Protein AF-A0A945F4B3-F1 (afdb_monomer_lite)

Sequence (100 aa):
MAIADYSKENNSNVHEFAGGYTLSNLKTLLSVADEHGFGIPACNMRSRFVVNAVLEAAWQEKSPVILEIAESESVYCNMQPERLAGFVHETIDRMIEKYG

Secondary structure (DSSP, 8-state):
-PPPP--TTT-TT--PPTTS--PPPHHHHHHHHHHHT----EEE--SHHHHHHHHHHHHHTT---EEE--HHHHHHS---HHHHHHHHHHHHHHHHHHH-

Foldseek 3Di:
DDDDFPDVVPDVLWDQDPPRDTDGDPVVVVVVCVVVVHDAEEDADQDLVSLLVVVVVCVVVVHDHHYDHDPCSCPPRVDDPNNSSVSNRVNVNVCVVVPD

Structure (mmCIF, N/CA/C/O backbone):
data_AF-A0A945F4B3-F1
#
_entry.id   AF-A0A945F4B3-F1
#
loop_
_atom_site.group_PDB
_atom_site.id
_atom_site.type_symbol
_atom_site.label_atom_id
_atom_site.label_alt_id
_atom_site.label_comp_id
_atom_site.label_asym_id
_atom_site.label_entity_id
_atom_site.label_seq_id
_atom_site.pdbx_PDB_ins_code
_atom_site.Cartn_x
_atom_site.Cartn_y
_atom_site.Cartn_z
_atom_site.occupancy
_atom_site.B_iso_or_equiv
_atom_site.auth_seq_id
_atom_site.auth_comp_id
_atom_site.auth_asym_id
_atom_site.auth_atom_id
_atom_site.pdbx_PDB_model_num
ATOM 1 N N . MET A 1 1 ? 10.165 -4.340 20.813 1.00 56.75 1 MET A N 1
ATOM 2 C CA . MET A 1 1 ? 10.686 -3.125 20.151 1.00 56.75 1 MET A CA 1
ATOM 3 C C . MET A 1 1 ? 9.524 -2.474 19.413 1.00 56.75 1 MET A C 1
ATOM 5 O O . MET A 1 1 ? 8.763 -3.207 18.791 1.00 56.75 1 MET A O 1
ATOM 9 N N . ALA A 1 2 ? 9.297 -1.168 19.566 1.00 72.31 2 ALA A N 1
ATOM 10 C CA . ALA A 1 2 ? 8.239 -0.481 18.822 1.00 72.31 2 ALA A CA 1
ATOM 11 C C . ALA A 1 2 ? 8.647 -0.376 17.344 1.00 72.31 2 ALA A C 1
ATOM 13 O O . ALA A 1 2 ? 9.810 -0.101 17.056 1.00 72.31 2 ALA A O 1
ATOM 14 N N . ILE A 1 3 ? 7.717 -0.652 16.427 1.00 70.75 3 ILE A N 1
ATOM 15 C CA . ILE A 1 3 ? 7.920 -0.382 14.998 1.00 70.75 3 ILE A CA 1
ATOM 16 C C . ILE A 1 3 ? 7.931 1.140 14.852 1.00 70.75 3 ILE A C 1
ATOM 18 O O . ILE A 1 3 ? 7.062 1.794 15.426 1.00 70.75 3 ILE A O 1
ATOM 22 N N . ALA A 1 4 ? 8.929 1.687 14.158 1.00 79.00 4 ALA A N 1
ATOM 23 C CA . ALA A 1 4 ? 9.020 3.123 13.928 1.00 79.00 4 ALA A CA 1
ATOM 24 C C . ALA A 1 4 ? 7.821 3.616 13.099 1.00 79.00 4 ALA A C 1
ATOM 26 O O . ALA A 1 4 ? 7.291 2.879 12.263 1.00 79.00 4 ALA A O 1
ATOM 27 N N . ASP A 1 5 ? 7.394 4.854 13.330 1.00 77.62 5 ASP A N 1
ATOM 28 C CA . ASP A 1 5 ? 6.309 5.457 12.557 1.00 77.62 5 ASP A CA 1
ATOM 29 C C . ASP A 1 5 ? 6.681 5.550 11.078 1.00 77.62 5 ASP A C 1
ATOM 31 O O . ASP A 1 5 ? 7.842 5.754 10.742 1.00 77.62 5 ASP A O 1
ATOM 35 N N . TYR A 1 6 ? 5.708 5.390 10.184 1.00 78.00 6 TYR A N 1
ATOM 36 C CA . TYR A 1 6 ? 5.936 5.589 8.757 1.00 78.00 6 TYR A CA 1
ATOM 37 C C . TYR A 1 6 ? 6.067 7.095 8.491 1.00 78.00 6 TYR A C 1
ATOM 39 O O . TYR A 1 6 ? 5.060 7.800 8.438 1.00 78.00 6 TYR A O 1
ATOM 47 N N . SER A 1 7 ? 7.302 7.604 8.399 1.00 79.44 7 SER A N 1
ATOM 48 C CA . SER A 1 7 ? 7.571 9.043 8.285 1.00 79.44 7 SER A CA 1
ATOM 49 C C . SER A 1 7 ? 8.700 9.359 7.305 1.00 79.44 7 SER A C 1
ATOM 51 O O . SER A 1 7 ? 9.603 8.554 7.066 1.00 79.44 7 SER A O 1
ATOM 53 N N . LYS A 1 8 ? 8.687 10.580 6.756 1.00 81.25 8 LYS A N 1
ATOM 54 C CA . LYS A 1 8 ? 9.740 11.069 5.847 1.00 81.25 8 LYS A CA 1
ATOM 55 C C . LYS A 1 8 ? 11.143 11.039 6.469 1.00 81.25 8 LYS A C 1
ATOM 57 O O . LYS A 1 8 ? 12.130 11.016 5.743 1.00 81.25 8 LYS A O 1
ATOM 62 N N . GLU A 1 9 ? 11.239 11.038 7.797 1.00 82.12 9 GLU A N 1
ATOM 63 C CA . GLU A 1 9 ? 12.509 11.019 8.532 1.00 82.12 9 GLU A CA 1
ATOM 64 C C . GLU A 1 9 ? 13.206 9.655 8.465 1.00 82.12 9 GLU A C 1
ATOM 66 O O . GLU A 1 9 ? 14.430 9.587 8.571 1.00 82.12 9 GLU A O 1
ATOM 71 N N . ASN A 1 10 ? 12.445 8.569 8.290 1.00 82.44 10 ASN A N 1
ATOM 72 C CA . ASN A 1 10 ? 12.970 7.204 8.325 1.00 82.44 10 ASN A CA 1
ATOM 73 C C . ASN A 1 10 ? 12.653 6.367 7.077 1.00 82.44 10 ASN A C 1
ATOM 75 O O . ASN A 1 10 ? 13.152 5.245 6.965 1.00 82.44 10 ASN A O 1
ATOM 79 N N . ASN A 1 11 ? 11.867 6.893 6.133 1.00 76.75 11 ASN A N 1
ATOM 80 C CA . ASN A 1 11 ? 11.515 6.192 4.906 1.00 76.75 11 ASN A CA 1
ATOM 81 C C . ASN A 1 11 ? 11.435 7.148 3.703 1.00 76.75 11 ASN A C 1
ATOM 83 O O . ASN A 1 11 ? 10.564 8.012 3.614 1.00 76.75 11 ASN A O 1
ATOM 87 N N . SER A 1 12 ? 12.337 6.950 2.736 1.00 78.56 12 SER A N 1
ATOM 88 C CA . SER A 1 12 ? 12.452 7.772 1.522 1.00 78.56 12 SER A CA 1
ATOM 89 C C . SER A 1 12 ? 11.287 7.620 0.542 1.00 78.56 12 SER A C 1
ATOM 91 O O . SER A 1 12 ? 11.162 8.423 -0.377 1.00 78.56 12 SER A O 1
ATOM 93 N N . ASN A 1 13 ? 10.452 6.594 0.715 1.00 73.75 13 ASN A N 1
ATOM 94 C CA . ASN A 1 13 ? 9.297 6.326 -0.140 1.00 73.75 13 ASN A CA 1
ATOM 95 C C . ASN A 1 13 ? 8.002 6.943 0.411 1.00 73.75 13 ASN A C 1
ATOM 97 O O . ASN A 1 13 ? 6.956 6.802 -0.220 1.00 73.75 13 ASN A O 1
ATOM 101 N N . VAL A 1 14 ? 8.054 7.616 1.568 1.00 79.06 14 VAL A N 1
ATOM 102 C CA . VAL A 1 14 ? 6.894 8.306 2.143 1.00 79.06 14 VAL A CA 1
ATOM 103 C C . VAL A 1 14 ? 6.525 9.493 1.269 1.00 79.06 14 VAL A C 1
ATOM 105 O O . VAL A 1 14 ? 7.287 10.452 1.128 1.00 79.06 14 VAL A O 1
ATOM 108 N N . HIS A 1 15 ? 5.313 9.447 0.732 1.00 76.50 15 HIS A N 1
ATOM 109 C CA . HIS A 1 15 ? 4.682 10.574 0.067 1.00 76.50 15 HIS A CA 1
ATOM 110 C C . HIS A 1 15 ? 3.510 11.054 0.921 1.00 76.50 15 HIS A C 1
ATOM 112 O O . HIS A 1 15 ? 2.705 10.256 1.404 1.00 76.50 15 HIS A O 1
ATOM 118 N N . GLU A 1 16 ? 3.451 12.362 1.145 1.00 79.38 16 GLU A N 1
ATOM 119 C CA . GLU A 1 16 ? 2.311 13.008 1.793 1.00 79.38 16 GLU A CA 1
ATOM 120 C C . GLU A 1 16 ? 1.407 13.560 0.702 1.00 79.38 16 GLU A C 1
ATOM 122 O O . GLU A 1 16 ? 1.834 14.390 -0.100 1.00 79.38 16 GLU A O 1
ATOM 127 N N . PHE A 1 17 ? 0.174 13.076 0.672 1.00 73.75 17 PHE A N 1
ATOM 128 C CA . PHE A 1 17 ? -0.858 13.520 -0.249 1.00 73.75 17 PHE A CA 1
ATOM 129 C C . PHE A 1 17 ? -1.473 14.846 0.204 1.00 73.75 17 PHE A C 1
ATOM 131 O O . PHE A 1 17 ? -1.325 15.277 1.356 1.00 73.75 17 PHE A O 1
ATOM 138 N N . ALA A 1 18 ? -2.228 15.480 -0.695 1.00 68.69 18 ALA A N 1
ATOM 139 C CA . ALA A 1 18 ? -3.057 16.629 -0.348 1.00 68.69 18 ALA A CA 1
ATOM 140 C C . ALA A 1 18 ? -3.952 16.307 0.869 1.00 68.69 18 ALA A C 1
ATOM 142 O O . ALA A 1 18 ? -4.541 15.232 0.962 1.00 68.69 18 ALA A O 1
ATOM 143 N N . GLY A 1 19 ? -4.017 17.230 1.834 1.00 63.81 19 GLY A N 1
ATOM 144 C CA . GLY A 1 19 ? -4.735 17.021 3.099 1.00 63.81 19 GLY A CA 1
ATOM 145 C C . GLY A 1 19 ? -3.937 16.303 4.198 1.00 63.81 19 GLY A C 1
ATOM 146 O O . GLY A 1 19 ? -4.478 16.087 5.278 1.00 63.81 19 GLY A O 1
ATOM 147 N N . GLY A 1 20 ? -2.658 15.976 3.966 1.00 64.62 20 GLY A N 1
ATOM 148 C CA . GLY A 1 20 ? -1.764 15.393 4.978 1.00 64.62 20 GLY A CA 1
ATOM 149 C C . GLY A 1 20 ? -1.897 13.877 5.142 1.00 64.62 20 GLY A C 1
ATOM 150 O O . GLY A 1 20 ? -1.351 13.311 6.087 1.00 64.62 20 GLY A O 1
ATOM 151 N N . TYR A 1 21 ? -2.616 13.210 4.237 1.00 69.06 21 TYR A N 1
ATOM 152 C CA . TYR A 1 21 ? -2.743 11.756 4.243 1.00 69.06 21 TYR A CA 1
ATOM 153 C C . TYR A 1 21 ? -1.455 11.091 3.750 1.00 69.06 21 TYR A C 1
ATOM 155 O O . TYR A 1 21 ? -0.768 11.600 2.869 1.00 69.06 21 TYR A O 1
ATOM 163 N N . THR A 1 22 ? -1.135 9.922 4.294 1.00 75.69 22 THR A N 1
ATOM 164 C CA . THR A 1 22 ? -0.047 9.061 3.817 1.00 75.69 22 THR A CA 1
ATOM 165 C C . THR A 1 22 ? -0.404 7.595 4.078 1.00 75.69 22 THR A C 1
ATOM 167 O O . THR A 1 22 ? -1.440 7.299 4.680 1.00 75.69 22 THR A O 1
ATOM 170 N N . LEU A 1 23 ? 0.420 6.666 3.592 1.00 80.94 23 LEU A N 1
ATOM 171 C CA . LEU A 1 23 ? 0.250 5.238 3.860 1.00 80.94 23 LEU A CA 1
ATOM 172 C C . LEU A 1 23 ? 0.409 4.951 5.362 1.00 80.94 23 LEU A C 1
ATOM 174 O O . LEU A 1 23 ? 1.135 5.639 6.072 1.00 80.94 23 LEU A O 1
ATOM 178 N N . SER A 1 24 ? -0.274 3.918 5.856 1.00 81.50 24 SER A N 1
ATOM 179 C CA . SER A 1 24 ? -0.229 3.545 7.272 1.00 81.50 24 SER A CA 1
ATOM 180 C C . SER A 1 24 ? 0.667 2.334 7.508 1.00 81.50 24 SER A C 1
ATOM 182 O O . SER A 1 24 ? 0.766 1.434 6.672 1.00 81.50 24 SER A O 1
ATOM 184 N N . ASN A 1 25 ? 1.282 2.280 8.689 1.00 84.81 25 ASN A N 1
ATOM 185 C CA . ASN A 1 25 ? 1.981 1.091 9.156 1.00 84.81 25 ASN A CA 1
ATOM 186 C C . ASN A 1 25 ? 1.012 -0.093 9.286 1.00 84.81 25 ASN A C 1
ATOM 188 O O . ASN A 1 25 ? -0.073 0.032 9.858 1.00 84.81 25 ASN A O 1
ATOM 192 N N . LEU A 1 26 ? 1.458 -1.281 8.864 1.00 88.56 26 LEU A N 1
ATOM 193 C CA . LEU A 1 26 ? 0.648 -2.503 8.918 1.00 88.56 26 LEU A CA 1
ATOM 194 C C . LEU A 1 26 ? 0.154 -2.815 10.339 1.00 88.56 26 LEU A C 1
ATOM 196 O O . LEU A 1 26 ? -0.979 -3.242 10.514 1.00 88.56 26 LEU A O 1
ATOM 200 N N . LYS A 1 27 ? 0.972 -2.553 11.368 1.00 88.19 27 LYS A N 1
ATOM 201 C CA . LYS A 1 27 ? 0.569 -2.746 12.768 1.00 88.19 27 LYS A CA 1
ATOM 202 C C . LYS A 1 27 ? -0.646 -1.894 13.133 1.00 88.19 27 LYS A C 1
ATOM 204 O O . LYS A 1 27 ? -1.594 -2.428 13.688 1.00 88.19 27 LYS A O 1
ATOM 209 N N . THR A 1 28 ? -0.619 -0.601 12.809 1.00 87.69 28 THR A N 1
ATOM 210 C CA . THR A 1 28 ? -1.733 0.321 13.074 1.00 87.69 28 THR A CA 1
ATOM 211 C C . THR A 1 28 ? -2.998 -0.168 12.384 1.00 87.69 28 THR A C 1
ATOM 213 O O . THR A 1 28 ? -4.057 -0.236 12.998 1.00 87.69 28 THR A O 1
ATOM 216 N N . LEU A 1 29 ? -2.860 -0.572 11.122 1.00 89.38 29 LEU A N 1
ATOM 217 C CA . LEU A 1 29 ? -3.957 -1.071 10.311 1.00 89.38 29 LEU A CA 1
ATOM 218 C C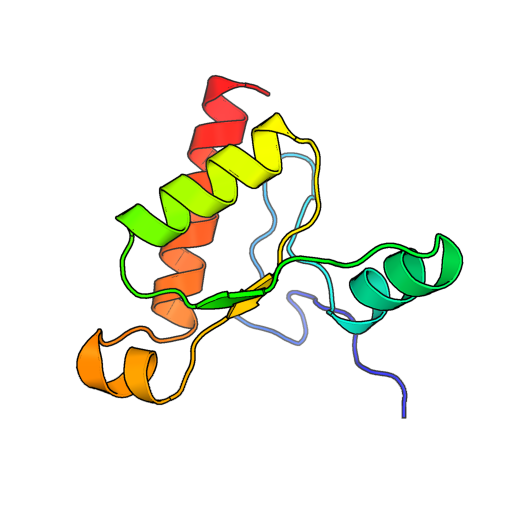 . LEU A 1 29 ? -4.579 -2.362 10.883 1.00 89.38 29 LEU A C 1
ATOM 220 O O . LEU A 1 29 ? -5.796 -2.452 11.026 1.00 89.38 29 LEU A O 1
ATOM 224 N N . LEU A 1 30 ? -3.749 -3.343 11.248 1.00 93.31 30 LEU A N 1
ATOM 225 C CA . LEU A 1 30 ? -4.204 -4.626 11.790 1.00 93.31 30 LEU A CA 1
ATOM 226 C C . LEU A 1 30 ? -4.735 -4.520 13.224 1.00 93.31 30 LEU A C 1
ATOM 228 O O . LEU A 1 30 ? -5.616 -5.290 13.584 1.00 93.31 30 LEU A O 1
ATOM 232 N N . SER A 1 31 ? -4.248 -3.576 14.036 1.00 93.25 31 SER A N 1
ATOM 233 C CA . SER A 1 31 ? -4.791 -3.351 15.383 1.00 93.25 31 SER A CA 1
ATOM 234 C C . SER A 1 31 ? -6.259 -2.922 15.346 1.00 93.25 31 SER A C 1
ATOM 236 O O . SER A 1 31 ? -7.050 -3.433 16.129 1.00 93.25 31 SER A O 1
ATOM 238 N N . VAL A 1 32 ? -6.641 -2.054 14.403 1.00 93.38 32 VAL A N 1
ATOM 239 C CA . VAL A 1 32 ? -8.047 -1.655 14.202 1.00 93.38 32 VAL A CA 1
ATOM 240 C C . VAL A 1 32 ? -8.888 -2.837 13.702 1.00 93.38 32 VAL A C 1
ATOM 242 O O . VAL A 1 32 ? -10.025 -3.020 14.131 1.00 93.38 32 VAL A O 1
ATOM 245 N N . ALA A 1 33 ? -8.326 -3.658 12.810 1.00 95.19 33 ALA A N 1
ATOM 246 C CA . ALA A 1 33 ? -8.989 -4.855 12.292 1.00 95.19 33 ALA A CA 1
ATOM 247 C C . ALA A 1 33 ? -9.288 -5.888 13.389 1.00 95.19 33 ALA A C 1
ATOM 249 O O . ALA A 1 33 ? -10.393 -6.428 13.439 1.00 95.19 33 ALA A O 1
ATOM 250 N N . ASP A 1 34 ? -8.324 -6.118 14.283 1.00 96.88 34 ASP A N 1
ATOM 251 C CA . ASP A 1 34 ? -8.451 -7.016 15.435 1.00 96.88 34 ASP A CA 1
ATOM 252 C C . ASP A 1 34 ? -9.489 -6.501 16.442 1.00 96.88 34 ASP A C 1
ATOM 254 O O . ASP A 1 34 ? -10.392 -7.241 16.828 1.00 96.88 34 ASP A O 1
ATOM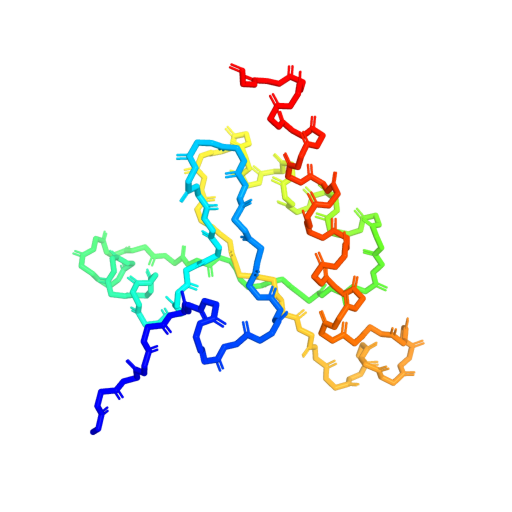 258 N N . GLU A 1 35 ? -9.431 -5.208 16.788 1.00 97.94 35 GLU A N 1
ATOM 259 C CA . GLU A 1 35 ? -10.369 -4.572 17.724 1.00 97.94 35 GLU A CA 1
ATOM 260 C C . GLU A 1 35 ? -11.832 -4.702 17.275 1.00 97.94 35 GLU A C 1
ATOM 262 O O . GLU A 1 35 ? -12.725 -4.938 18.092 1.00 97.94 35 GLU A O 1
ATOM 267 N N . HIS A 1 36 ? -12.087 -4.569 15.973 1.00 97.38 36 HIS A N 1
ATOM 268 C CA . HIS A 1 36 ? -13.440 -4.574 15.417 1.00 97.38 36 HIS A CA 1
ATOM 269 C C . HIS A 1 36 ? -13.839 -5.895 14.739 1.00 97.38 36 HIS A C 1
ATOM 271 O O . HIS A 1 36 ? -14.961 -6.003 14.242 1.00 97.38 36 HIS A O 1
ATOM 277 N N . GLY A 1 37 ? -12.964 -6.904 14.725 1.00 97.00 37 GLY A N 1
ATOM 278 C CA . GLY A 1 37 ? -13.274 -8.249 14.235 1.00 97.00 37 GLY A CA 1
ATOM 279 C C . GLY A 1 37 ? -13.513 -8.348 12.725 1.00 97.00 37 GLY A C 1
ATOM 280 O O . GLY A 1 37 ? -14.417 -9.070 12.298 1.00 97.00 37 GLY A O 1
ATOM 281 N N . PHE A 1 38 ? -12.723 -7.645 11.908 1.00 96.81 38 PHE A N 1
ATOM 282 C CA . PHE A 1 38 ? -12.794 -7.738 10.443 1.00 96.81 38 PHE A CA 1
ATOM 283 C C . PHE A 1 38 ? -11.449 -8.108 9.806 1.00 96.81 38 PHE A C 1
ATOM 285 O O . PHE A 1 38 ? -10.388 -7.984 10.410 1.00 96.81 38 PHE A O 1
ATOM 292 N N . GLY A 1 39 ? -11.495 -8.593 8.563 1.00 95.56 39 GLY A N 1
ATOM 293 C CA . GLY A 1 39 ? -10.307 -8.899 7.765 1.00 95.56 39 GLY A CA 1
ATOM 294 C C . GLY A 1 39 ? -9.990 -7.787 6.770 1.00 95.56 39 GLY A C 1
ATOM 295 O O . GLY A 1 39 ? -10.894 -7.108 6.286 1.00 95.56 39 GLY A O 1
ATOM 296 N N . ILE A 1 40 ? -8.712 -7.631 6.426 1.00 96.81 40 ILE A N 1
ATOM 297 C CA . ILE A 1 40 ? -8.260 -6.670 5.414 1.00 96.81 40 ILE A CA 1
ATOM 298 C C . ILE A 1 40 ? -7.720 -7.442 4.211 1.00 96.81 40 ILE A C 1
ATOM 300 O O . ILE A 1 40 ? -6.847 -8.294 4.394 1.00 96.81 40 ILE A O 1
ATOM 304 N N . PRO A 1 41 ? -8.210 -7.177 2.987 1.00 96.81 41 PRO A N 1
ATOM 305 C CA . PRO A 1 41 ? -7.708 -7.856 1.805 1.00 96.81 41 PRO A CA 1
ATOM 306 C C . PRO A 1 41 ? -6.250 -7.464 1.539 1.00 96.81 41 PRO A C 1
ATOM 308 O O . PRO A 1 41 ? -5.923 -6.281 1.43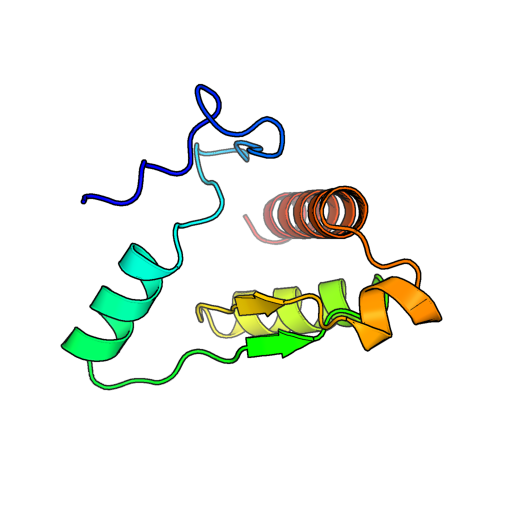0 1.00 96.81 41 PRO A O 1
ATOM 311 N N . ALA A 1 42 ? -5.392 -8.474 1.399 1.00 96.75 42 ALA A N 1
ATOM 312 C CA . ALA A 1 42 ? -4.049 -8.344 0.851 1.00 96.75 42 ALA A CA 1
ATOM 313 C C . ALA A 1 42 ? -4.068 -8.786 -0.614 1.00 96.75 42 ALA A C 1
ATOM 315 O O . ALA A 1 42 ? -4.566 -9.864 -0.940 1.00 96.75 42 ALA A O 1
ATOM 316 N N . CYS A 1 43 ? -3.613 -7.919 -1.514 1.00 97.19 43 CYS A N 1
ATOM 317 C CA . CYS A 1 43 ? -3.671 -8.146 -2.954 1.00 97.19 43 CYS A CA 1
ATOM 318 C C . CYS A 1 43 ? -2.273 -8.038 -3.568 1.00 97.19 43 CYS A C 1
ATOM 320 O O . CYS A 1 43 ? -1.607 -7.011 -3.423 1.00 97.19 43 CYS A O 1
ATOM 322 N N . ASN A 1 44 ? -1.851 -9.065 -4.312 1.00 96.38 44 ASN A N 1
ATOM 323 C CA . ASN A 1 44 ? -0.562 -9.056 -5.005 1.00 96.38 44 ASN A CA 1
ATOM 324 C C . ASN A 1 44 ? -0.590 -8.151 -6.238 1.00 96.38 44 ASN A C 1
ATOM 326 O O . ASN A 1 44 ? -1.433 -8.281 -7.134 1.00 96.38 44 ASN A O 1
ATOM 330 N N . MET A 1 45 ? 0.369 -7.235 -6.304 1.00 97.19 45 MET A N 1
ATOM 331 C CA . MET A 1 45 ? 0.453 -6.229 -7.351 1.00 97.19 45 MET A CA 1
ATOM 332 C C . MET A 1 45 ? 1.326 -6.710 -8.501 1.00 97.19 45 MET A C 1
ATOM 334 O O . MET A 1 45 ? 2.513 -6.978 -8.344 1.00 97.19 45 MET A O 1
ATOM 338 N N . ARG A 1 46 ? 0.726 -6.792 -9.692 1.00 94.44 46 ARG A N 1
ATOM 339 C CA . ARG A 1 46 ? 1.378 -7.364 -10.888 1.00 94.44 46 ARG A CA 1
ATOM 340 C C . ARG A 1 46 ? 1.484 -6.389 -12.050 1.00 94.44 46 ARG A C 1
ATOM 342 O O . ARG A 1 46 ? 2.320 -6.546 -12.930 1.00 94.44 46 ARG A O 1
ATOM 349 N N . SER A 1 47 ? 0.629 -5.374 -12.074 1.00 95.31 47 SER A N 1
ATOM 350 C CA . SER A 1 47 ? 0.638 -4.332 -13.094 1.00 95.31 47 SER A CA 1
ATOM 351 C C . SER A 1 47 ? -0.065 -3.084 -12.577 1.00 95.31 47 SER A C 1
ATOM 353 O O . SER A 1 47 ? -0.836 -3.140 -11.619 1.00 95.31 47 SER A O 1
ATOM 355 N N . ARG A 1 48 ? 0.142 -1.965 -13.271 1.00 95.94 48 ARG A N 1
ATOM 356 C CA . ARG A 1 48 ? -0.559 -0.710 -12.989 1.00 95.94 48 ARG A CA 1
ATOM 357 C C . ARG A 1 48 ? -2.086 -0.849 -13.057 1.00 95.94 48 ARG A C 1
ATOM 359 O O . ARG A 1 48 ? -2.794 -0.194 -12.303 1.00 95.94 48 ARG A O 1
ATOM 366 N N . PHE A 1 49 ? -2.603 -1.713 -13.930 1.00 96.56 49 PHE A N 1
ATOM 367 C CA . PHE A 1 49 ? -4.044 -1.949 -14.050 1.00 96.56 49 PHE A CA 1
ATOM 368 C C . PHE A 1 49 ? -4.622 -2.625 -12.805 1.00 96.56 49 PHE A C 1
ATOM 370 O O . PHE A 1 49 ? -5.697 -2.240 -12.357 1.00 96.56 49 PHE A O 1
ATOM 377 N N . VAL A 1 50 ? -3.889 -3.581 -12.223 1.00 96.88 50 VAL A N 1
ATOM 378 C CA . VAL A 1 50 ? -4.291 -4.238 -10.969 1.00 96.88 50 VAL A CA 1
ATOM 379 C C . VAL A 1 50 ? -4.263 -3.238 -9.814 1.00 96.88 50 VAL A C 1
ATOM 381 O O . VAL A 1 50 ? -5.233 -3.167 -9.070 1.00 96.88 50 VAL A O 1
ATOM 384 N N . VAL A 1 51 ? -3.211 -2.412 -9.722 1.00 96.75 51 VAL A N 1
ATOM 385 C CA . VAL A 1 51 ? -3.114 -1.341 -8.712 1.00 96.75 51 VAL A CA 1
ATOM 386 C C . VAL A 1 51 ? -4.318 -0.399 -8.801 1.00 96.75 51 VAL A C 1
ATOM 388 O O . VAL A 1 51 ? -4.999 -0.185 -7.803 1.00 96.75 51 VAL A O 1
ATOM 391 N N . ASN A 1 52 ? -4.628 0.100 -10.004 1.00 96.12 52 ASN A N 1
ATOM 392 C CA . ASN A 1 52 ? -5.780 0.975 -10.233 1.00 96.12 52 ASN A CA 1
ATOM 393 C C . ASN A 1 52 ? -7.096 0.322 -9.789 1.00 96.12 52 ASN A C 1
ATOM 395 O O . ASN A 1 52 ? -7.882 0.953 -9.093 1.00 96.12 52 ASN A O 1
ATOM 399 N N . ALA A 1 53 ? -7.344 -0.923 -10.208 1.00 97.00 53 ALA A N 1
ATOM 400 C CA . ALA A 1 53 ? -8.602 -1.612 -9.936 1.00 97.00 53 ALA A CA 1
ATOM 401 C C . ALA A 1 53 ? -8.807 -1.871 -8.438 1.00 97.00 53 ALA A C 1
ATOM 403 O O . ALA A 1 53 ? -9.901 -1.656 -7.923 1.00 97.00 53 ALA A O 1
ATOM 404 N N . VAL A 1 54 ? -7.752 -2.298 -7.739 1.00 97.56 54 VAL A N 1
ATOM 405 C CA . VAL A 1 54 ? -7.817 -2.577 -6.301 1.00 97.56 54 VAL A CA 1
ATOM 406 C C . VAL A 1 54 ? -8.008 -1.292 -5.499 1.00 97.56 54 VAL A C 1
ATOM 408 O O . VAL A 1 54 ? -8.861 -1.260 -4.615 1.00 97.56 54 VAL A O 1
ATOM 411 N N . LEU A 1 55 ? -7.274 -0.224 -5.827 1.00 95.25 55 LEU A N 1
ATOM 412 C CA . LEU A 1 55 ? -7.441 1.065 -5.152 1.00 95.25 55 LEU A CA 1
ATOM 413 C C . LEU A 1 55 ? -8.822 1.680 -5.411 1.00 95.25 55 LEU A C 1
ATOM 415 O O . LEU A 1 55 ? -9.421 2.209 -4.483 1.00 95.25 55 LEU A O 1
ATOM 419 N N . GLU A 1 56 ? -9.357 1.578 -6.631 1.00 94.94 56 GLU A N 1
ATOM 420 C CA . GLU A 1 56 ? -10.685 2.117 -6.956 1.00 94.94 56 GLU A CA 1
ATOM 421 C C . GLU A 1 56 ? -11.780 1.370 -6.189 1.00 94.94 56 GLU A C 1
ATOM 423 O O . GLU A 1 56 ? -12.661 2.004 -5.613 1.00 94.94 56 GLU A O 1
ATOM 428 N N . ALA A 1 57 ? -11.694 0.038 -6.115 1.00 96.31 57 ALA A N 1
ATOM 429 C CA . ALA A 1 57 ? -12.626 -0.761 -5.326 1.00 96.31 57 ALA A CA 1
ATOM 430 C C . ALA A 1 57 ? -12.547 -0.411 -3.829 1.00 96.31 57 ALA A C 1
ATOM 432 O O . ALA A 1 57 ? -13.573 -0.171 -3.198 1.00 96.31 57 ALA A O 1
ATOM 433 N N . ALA A 1 58 ? -11.335 -0.318 -3.270 1.00 94.88 58 ALA A N 1
ATOM 434 C CA . ALA A 1 58 ? -11.135 0.054 -1.869 1.00 94.88 58 ALA A CA 1
ATOM 435 C C . ALA A 1 58 ? -11.683 1.458 -1.557 1.00 94.88 58 ALA A C 1
ATOM 437 O O . ALA A 1 58 ? -12.336 1.653 -0.531 1.00 94.88 58 ALA A O 1
ATOM 438 N N . TRP A 1 59 ? -11.475 2.417 -2.466 1.00 92.25 59 TRP A N 1
ATOM 439 C CA . TRP A 1 59 ? -11.995 3.778 -2.344 1.00 92.25 59 TRP A CA 1
ATOM 440 C C . TRP A 1 59 ? -13.526 3.808 -2.321 1.00 92.25 59 TRP A C 1
ATOM 442 O O . TRP A 1 59 ? -14.120 4.425 -1.436 1.00 92.25 59 TRP A O 1
ATOM 452 N N . GLN A 1 60 ? -14.173 3.121 -3.268 1.00 93.62 60 GLN A N 1
ATOM 453 C CA . GLN A 1 60 ? -15.636 3.073 -3.377 1.00 93.62 60 GLN A CA 1
ATOM 454 C C . GLN A 1 60 ? -16.288 2.443 -2.141 1.00 93.62 60 GLN A C 1
ATOM 456 O O . GLN A 1 60 ? -17.273 2.974 -1.628 1.00 93.62 60 GLN A O 1
ATOM 461 N N . GLU A 1 61 ? -15.694 1.370 -1.620 1.00 95.69 61 GLU A N 1
ATOM 462 C CA . GLU A 1 61 ? -16.176 0.672 -0.425 1.00 95.69 61 GLU A CA 1
ATOM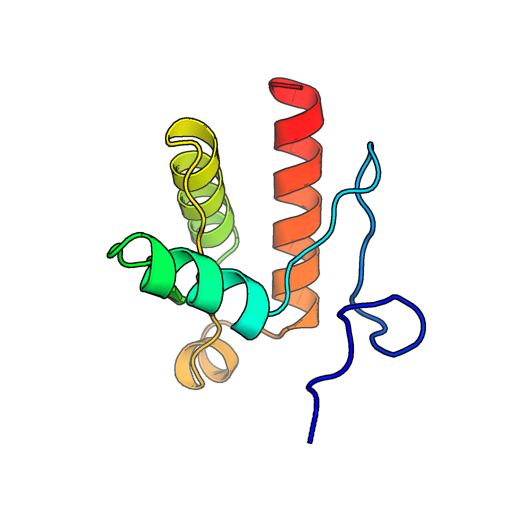 463 C C . GLU A 1 61 ? -15.769 1.358 0.889 1.00 95.69 61 GLU A C 1
ATOM 465 O O . GLU A 1 61 ? -16.145 0.901 1.968 1.00 95.69 61 GLU A O 1
ATOM 470 N N . LYS A 1 62 ? -14.988 2.449 0.828 1.00 92.00 62 LYS A N 1
ATOM 471 C CA . LYS A 1 62 ? -14.379 3.105 2.001 1.00 92.00 62 LYS A CA 1
ATOM 472 C C . LYS A 1 62 ? -13.645 2.100 2.901 1.00 92.00 62 LYS A C 1
ATOM 474 O O . LYS A 1 62 ? -13.668 2.210 4.127 1.00 92.00 62 LYS A O 1
ATOM 479 N N . SER A 1 63 ? -13.013 1.110 2.277 1.00 94.06 63 SER A N 1
ATOM 480 C CA . SER A 1 63 ? -12.372 -0.019 2.942 1.00 94.06 63 SER A CA 1
ATOM 481 C C . SER A 1 63 ? -10.853 0.149 2.956 1.00 94.06 63 SER A C 1
ATOM 483 O O . SER A 1 63 ? -10.277 0.591 1.959 1.00 94.06 63 SER A O 1
ATOM 485 N N . PRO A 1 64 ? -10.159 -0.268 4.031 1.00 94.00 64 PRO A N 1
ATOM 486 C CA . PRO A 1 64 ? -8.716 -0.452 3.972 1.00 94.00 64 PRO A CA 1
ATOM 487 C C . PRO A 1 64 ? -8.332 -1.580 3.004 1.00 94.00 64 PRO A C 1
ATOM 489 O O . PRO A 1 64 ? -9.094 -2.526 2.791 1.00 94.00 64 PRO A O 1
ATOM 492 N N . VAL A 1 65 ? -7.113 -1.504 2.464 1.00 95.94 65 VAL A N 1
ATOM 493 C CA . VAL A 1 65 ? -6.514 -2.544 1.618 1.00 95.94 65 VAL A CA 1
ATOM 494 C C . VAL A 1 65 ? -5.004 -2.616 1.835 1.00 95.94 65 VAL A C 1
ATOM 496 O O . VAL A 1 65 ? -4.360 -1.600 2.100 1.00 95.94 65 VAL A O 1
ATOM 499 N N . ILE A 1 66 ? -4.436 -3.815 1.709 1.00 95.88 66 ILE A N 1
ATOM 500 C CA . ILE A 1 66 ? -2.990 -4.054 1.702 1.00 95.88 66 ILE A CA 1
ATOM 501 C C . ILE A 1 66 ? -2.569 -4.372 0.264 1.00 95.88 66 ILE A C 1
ATOM 503 O O . ILE A 1 66 ? -3.050 -5.327 -0.346 1.00 95.88 66 ILE A O 1
ATOM 507 N N . LEU A 1 67 ? -1.659 -3.568 -0.283 1.00 95.44 67 LEU A N 1
ATOM 508 C CA . LEU A 1 67 ? -1.035 -3.828 -1.579 1.00 95.44 67 LEU A CA 1
ATOM 509 C C . LEU A 1 67 ? 0.331 -4.466 -1.343 1.00 95.44 67 LEU A C 1
ATOM 511 O O . LEU A 1 67 ? 1.207 -3.841 -0.747 1.00 95.44 67 LEU A O 1
ATOM 515 N N . GLU A 1 68 ? 0.516 -5.696 -1.809 1.00 95.38 68 GLU A N 1
ATOM 516 C CA . GLU A 1 68 ? 1.734 -6.466 -1.555 1.00 95.38 68 GLU A CA 1
ATOM 517 C C . GLU A 1 68 ? 2.442 -6.885 -2.843 1.00 95.38 68 GLU A C 1
ATOM 519 O O . GLU A 1 68 ? 1.849 -7.008 -3.916 1.00 95.38 68 GLU A O 1
ATOM 524 N N . ILE A 1 69 ? 3.748 -7.103 -2.732 1.00 95.56 69 ILE A N 1
ATOM 525 C CA . ILE A 1 69 ? 4.595 -7.617 -3.804 1.00 95.56 69 ILE A CA 1
ATOM 526 C C . ILE A 1 69 ? 5.087 -8.979 -3.332 1.00 95.56 69 ILE A C 1
ATOM 528 O O . ILE A 1 69 ? 5.851 -9.055 -2.372 1.00 95.56 69 ILE A O 1
ATOM 532 N N . ALA A 1 70 ? 4.648 -10.047 -3.993 1.00 95.25 70 ALA A N 1
ATOM 533 C CA . ALA A 1 70 ? 5.250 -11.356 -3.787 1.00 95.25 70 ALA A CA 1
ATOM 534 C C . ALA A 1 70 ? 6.547 -11.477 -4.607 1.00 95.25 70 ALA A C 1
ATOM 536 O O . ALA A 1 70 ? 6.783 -10.735 -5.565 1.00 95.25 70 ALA A O 1
ATOM 537 N N . GLU A 1 71 ? 7.425 -12.400 -4.210 1.00 94.50 71 GLU A N 1
ATOM 538 C CA . GLU A 1 71 ? 8.736 -12.584 -4.846 1.00 94.50 71 GLU A CA 1
ATOM 539 C C . GLU A 1 71 ? 8.601 -12.861 -6.353 1.00 94.50 71 GLU A C 1
ATOM 541 O O . GLU A 1 71 ? 9.321 -12.281 -7.169 1.00 94.50 71 GLU A O 1
ATOM 546 N N . SER A 1 72 ? 7.605 -13.664 -6.740 1.00 95.12 72 SER A N 1
ATOM 547 C CA . SER A 1 72 ? 7.278 -13.939 -8.141 1.00 95.12 72 SER A CA 1
ATOM 548 C C . SER A 1 72 ? 6.945 -12.680 -8.937 1.00 95.12 72 SER A C 1
ATOM 550 O O . SER A 1 72 ? 7.355 -12.557 -10.086 1.00 95.12 72 SER A O 1
ATOM 552 N N . GLU A 1 73 ? 6.231 -11.727 -8.350 1.00 95.19 73 GLU A N 1
ATOM 553 C CA . GLU A 1 73 ? 5.837 -10.466 -8.972 1.00 95.19 73 GLU A CA 1
ATOM 554 C C . GLU A 1 73 ? 7.026 -9.519 -9.116 1.00 95.19 73 GLU A C 1
ATOM 556 O O . GLU A 1 73 ? 7.139 -8.816 -10.126 1.00 95.19 73 GLU A O 1
ATOM 561 N N . SER A 1 74 ? 7.937 -9.536 -8.142 1.00 94.19 74 SER A N 1
ATOM 562 C CA . SER A 1 74 ? 9.198 -8.802 -8.232 1.00 94.19 74 SER A CA 1
ATOM 563 C C . SER A 1 74 ? 10.034 -9.296 -9.414 1.00 94.19 74 SER A C 1
ATOM 565 O O . SER A 1 74 ? 10.487 -8.486 -10.224 1.00 94.19 74 SER A O 1
ATOM 567 N N . VAL A 1 75 ? 10.151 -10.615 -9.593 1.00 94.38 75 VAL A N 1
ATOM 568 C CA . VAL A 1 75 ? 10.961 -11.214 -10.667 1.00 94.38 75 VAL A CA 1
ATOM 569 C C . VAL A 1 75 ? 10.263 -11.154 -12.030 1.00 94.38 75 VAL A C 1
ATOM 571 O O . VAL A 1 75 ? 10.853 -10.705 -13.010 1.00 94.38 75 VAL A O 1
ATOM 574 N N . TYR A 1 76 ? 9.008 -11.597 -12.119 1.00 93.88 76 TYR A N 1
ATOM 575 C CA . TYR A 1 76 ? 8.297 -11.762 -13.391 1.00 93.88 76 TYR A CA 1
ATOM 576 C C . TYR A 1 76 ? 7.725 -10.447 -13.932 1.00 93.88 76 TYR A C 1
ATOM 578 O O . TYR A 1 76 ? 7.801 -10.177 -15.130 1.00 93.88 76 TYR A O 1
ATOM 586 N N . CYS A 1 77 ? 7.156 -9.610 -13.060 1.00 94.31 77 CYS A N 1
ATOM 587 C CA . CYS A 1 77 ? 6.507 -8.357 -13.461 1.00 94.31 77 CYS A CA 1
ATOM 588 C C . CYS A 1 77 ? 7.437 -7.139 -13.342 1.00 94.31 77 CYS A C 1
ATOM 590 O O . CYS A 1 77 ? 7.044 -6.026 -13.720 1.00 94.31 77 CYS A O 1
ATOM 592 N N . ASN A 1 78 ? 8.647 -7.325 -12.799 1.00 94.50 78 ASN A N 1
ATOM 593 C CA . ASN A 1 78 ? 9.528 -6.244 -12.365 1.00 94.50 78 ASN A CA 1
ATOM 594 C C . ASN A 1 78 ? 8.783 -5.252 -11.447 1.00 94.50 78 ASN A C 1
ATOM 596 O O . ASN A 1 78 ? 8.833 -4.031 -11.646 1.00 94.50 78 ASN A O 1
ATOM 600 N N . MET A 1 79 ? 7.980 -5.778 -10.514 1.00 95.62 79 MET A N 1
ATOM 601 C CA . MET A 1 79 ? 7.271 -4.967 -9.528 1.00 95.62 79 MET A CA 1
ATOM 602 C C . MET A 1 79 ? 8.182 -4.753 -8.319 1.00 95.62 79 MET A C 1
ATOM 604 O O . MET A 1 79 ? 8.313 -5.632 -7.480 1.00 95.62 79 MET A O 1
ATOM 608 N N . GLN A 1 80 ? 8.821 -3.587 -8.250 1.00 93.50 80 GLN A N 1
ATOM 609 C CA . GLN A 1 80 ? 9.654 -3.179 -7.115 1.00 93.50 80 GLN A CA 1
ATOM 610 C C . GLN A 1 80 ? 8.898 -2.188 -6.218 1.00 93.50 80 GLN A C 1
ATOM 612 O O . GLN A 1 80 ? 7.963 -1.540 -6.709 1.00 93.50 80 GLN A O 1
ATOM 617 N N . PRO A 1 81 ? 9.282 -2.029 -4.937 1.00 89.62 81 PRO A N 1
ATOM 618 C CA . PRO A 1 81 ? 8.634 -1.093 -4.019 1.00 89.62 81 PRO A CA 1
ATOM 619 C C . PRO A 1 81 ? 8.504 0.328 -4.576 1.00 89.62 81 PRO A C 1
ATOM 621 O O . PRO A 1 81 ? 7.431 0.918 -4.494 1.00 89.62 81 PRO A O 1
ATOM 624 N N . GLU A 1 82 ? 9.545 0.851 -5.225 1.00 88.81 82 GLU A N 1
ATOM 625 C CA . GLU A 1 82 ? 9.568 2.205 -5.798 1.00 88.81 82 GLU A CA 1
ATOM 626 C C . GLU A 1 82 ? 8.564 2.336 -6.948 1.00 88.81 82 GLU A C 1
ATOM 628 O O . GLU A 1 82 ? 7.874 3.347 -7.096 1.00 88.81 82 GLU A O 1
ATOM 633 N N . ARG A 1 83 ? 8.448 1.280 -7.759 1.00 91.94 83 ARG A N 1
ATOM 634 C CA . ARG A 1 83 ? 7.512 1.227 -8.884 1.00 91.94 83 ARG A CA 1
ATOM 635 C C . ARG A 1 83 ? 6.069 1.146 -8.398 1.00 91.94 83 ARG A C 1
ATOM 637 O O . ARG A 1 83 ? 5.209 1.839 -8.940 1.00 91.94 83 ARG A O 1
ATOM 644 N N . LEU A 1 84 ? 5.809 0.314 -7.389 1.00 92.69 84 LEU A N 1
ATOM 645 C CA . LEU A 1 84 ? 4.493 0.229 -6.768 1.00 92.69 84 LEU A CA 1
ATOM 646 C C . LEU A 1 84 ? 4.119 1.563 -6.117 1.00 92.69 84 LEU A C 1
ATOM 648 O O . LEU A 1 84 ? 3.026 2.055 -6.377 1.00 92.69 84 LEU A O 1
ATOM 652 N N . ALA A 1 85 ? 5.030 2.176 -5.358 1.00 89.19 85 ALA A N 1
ATOM 653 C CA . ALA A 1 85 ? 4.821 3.486 -4.744 1.00 89.19 85 ALA A CA 1
ATOM 654 C C . ALA A 1 85 ? 4.445 4.542 -5.794 1.00 89.19 85 ALA A C 1
ATOM 656 O O . ALA A 1 85 ? 3.439 5.227 -5.637 1.00 89.19 85 ALA A O 1
ATOM 657 N N . GLY A 1 86 ? 5.169 4.602 -6.920 1.00 90.44 86 GLY A N 1
ATOM 658 C CA . GLY A 1 86 ? 4.831 5.497 -8.031 1.00 90.44 86 GLY A CA 1
ATOM 659 C C . GLY A 1 86 ? 3.410 5.289 -8.568 1.00 90.44 86 GLY A C 1
ATOM 660 O O . GLY A 1 86 ? 2.671 6.256 -8.738 1.00 90.44 86 GLY A O 1
ATOM 661 N N . PHE A 1 87 ? 2.991 4.036 -8.782 1.00 93.81 87 PHE A N 1
ATOM 662 C CA . PHE A 1 87 ? 1.628 3.740 -9.238 1.00 93.81 87 PHE A CA 1
ATOM 663 C C . PHE A 1 87 ? 0.561 4.081 -8.201 1.00 93.81 87 PHE A C 1
ATOM 665 O O . PHE A 1 87 ? -0.498 4.586 -8.573 1.00 93.81 87 PHE A O 1
ATOM 672 N N . VAL A 1 88 ? 0.815 3.786 -6.926 1.00 92.00 88 VAL A N 1
ATOM 673 C CA . VAL A 1 88 ? -0.106 4.087 -5.825 1.00 92.00 88 VAL A CA 1
ATOM 674 C C . VAL A 1 88 ? -0.309 5.590 -5.717 1.00 92.00 88 VAL A C 1
ATOM 676 O O . VAL A 1 88 ? -1.455 6.031 -5.689 1.00 92.00 88 VAL A O 1
ATOM 679 N N . HIS A 1 89 ? 0.776 6.367 -5.736 1.00 89.06 89 HIS A N 1
ATOM 680 C CA . HIS A 1 89 ? 0.694 7.816 -5.591 1.00 89.06 89 HIS A CA 1
ATOM 681 C C . HIS A 1 89 ? -0.092 8.453 -6.738 1.00 89.06 89 HIS A C 1
ATOM 683 O O . H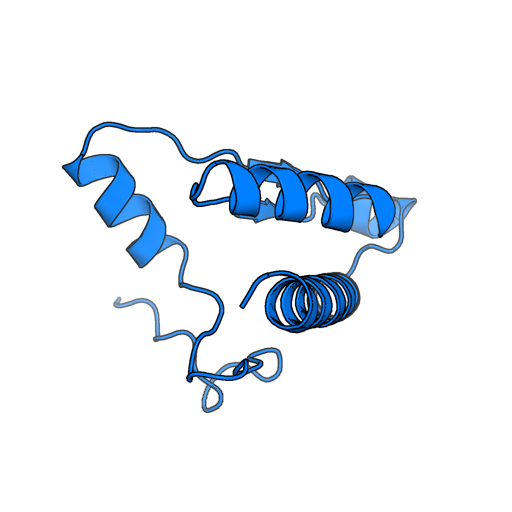IS A 1 89 ? -1.101 9.104 -6.498 1.00 89.06 89 HIS A O 1
ATOM 689 N N . GLU A 1 90 ? 0.273 8.137 -7.984 1.00 91.38 90 GLU A N 1
ATOM 690 C CA . GLU A 1 90 ? -0.430 8.637 -9.172 1.00 91.38 90 GLU A CA 1
ATOM 691 C C . GLU A 1 90 ? -1.923 8.254 -9.177 1.00 91.38 90 GLU A C 1
ATOM 693 O O . GLU A 1 90 ? -2.773 8.989 -9.678 1.00 91.38 90 GLU A O 1
ATOM 698 N N . THR A 1 91 ? -2.260 7.083 -8.630 1.00 92.31 91 THR A N 1
ATOM 699 C CA . THR A 1 91 ? -3.648 6.612 -8.555 1.00 92.31 91 THR A CA 1
ATOM 700 C C . THR A 1 91 ? -4.449 7.356 -7.495 1.00 92.31 91 THR A C 1
ATOM 702 O O . THR A 1 91 ? -5.578 7.753 -7.780 1.00 92.31 91 THR A O 1
ATOM 705 N N . ILE A 1 92 ? -3.881 7.536 -6.300 1.00 89.44 92 ILE A N 1
ATOM 706 C CA . ILE A 1 92 ? -4.524 8.260 -5.199 1.00 89.44 92 ILE A CA 1
ATOM 707 C C . ILE A 1 92 ? -4.708 9.729 -5.578 1.00 89.44 92 ILE A C 1
ATOM 709 O O . ILE A 1 92 ? -5.814 10.238 -5.420 1.00 89.44 92 ILE A O 1
ATOM 713 N N . ASP A 1 93 ? -3.694 10.374 -6.161 1.00 89.25 93 ASP A N 1
ATOM 714 C CA . ASP A 1 93 ? -3.792 11.764 -6.626 1.00 89.25 93 ASP A CA 1
ATOM 715 C C . ASP A 1 93 ? -4.952 11.931 -7.612 1.00 89.25 93 ASP A C 1
ATOM 717 O O . ASP A 1 93 ? -5.829 12.772 -7.420 1.00 89.25 93 ASP A O 1
ATOM 721 N N . ARG A 1 94 ? -5.046 11.040 -8.608 1.00 90.12 94 ARG A N 1
ATOM 722 C CA . ARG A 1 94 ? -6.162 11.031 -9.563 1.00 90.12 94 ARG A CA 1
ATOM 723 C C . ARG A 1 94 ? -7.522 10.827 -8.883 1.00 90.12 94 ARG A C 1
ATOM 725 O O . ARG A 1 94 ? -8.519 11.372 -9.349 1.00 90.12 94 ARG A O 1
ATOM 732 N N . MET A 1 95 ? -7.604 10.000 -7.839 1.00 87.75 95 MET A N 1
ATOM 733 C CA . MET A 1 95 ? -8.856 9.772 -7.102 1.00 87.75 95 MET A CA 1
ATOM 734 C C . MET A 1 95 ? -9.259 10.991 -6.279 1.00 87.75 95 MET A C 1
ATOM 736 O O . MET A 1 95 ? -10.436 11.341 -6.285 1.00 87.75 95 MET A O 1
ATOM 740 N N . ILE A 1 96 ? -8.298 11.655 -5.635 1.00 86.94 96 ILE A N 1
ATOM 741 C CA . ILE A 1 96 ? -8.524 12.915 -4.921 1.00 86.94 96 ILE A CA 1
ATOM 742 C C . ILE A 1 96 ? -9.007 13.982 -5.906 1.00 86.94 96 ILE A C 1
ATOM 744 O O . ILE A 1 96 ? -10.030 14.599 -5.657 1.00 86.94 96 ILE A O 1
ATOM 748 N N . GLU A 1 97 ? -8.358 14.147 -7.059 1.00 87.56 97 GLU A N 1
ATOM 749 C CA . GLU A 1 97 ? -8.795 15.117 -8.076 1.00 87.56 97 GLU A CA 1
ATOM 750 C C . GLU A 1 97 ? -10.196 14.825 -8.634 1.00 87.56 97 GLU A C 1
ATOM 752 O O . GLU A 1 97 ? -10.932 15.741 -9.000 1.00 87.56 97 GLU A O 1
ATOM 757 N N . LYS A 1 98 ? -10.563 13.544 -8.752 1.00 86.75 98 LYS A N 1
ATOM 758 C CA . LYS A 1 98 ? -11.834 13.124 -9.355 1.00 86.75 98 LYS A CA 1
ATOM 759 C C . LYS A 1 98 ? -13.004 13.124 -8.367 1.00 86.75 98 LYS A C 1
ATOM 761 O O . LYS A 1 98 ? -14.140 13.332 -8.796 1.00 86.75 98 LYS A O 1
ATOM 766 N N . TYR A 1 99 ? -12.753 12.816 -7.095 1.00 81.75 99 TYR A N 1
ATOM 767 C CA . TYR A 1 99 ? -13.793 12.526 -6.100 1.00 81.75 99 TYR A CA 1
ATOM 768 C C . TYR A 1 99 ? -13.666 13.310 -4.783 1.00 81.75 99 TYR A C 1
ATOM 770 O O . TYR A 1 99 ? -14.604 13.249 -3.986 1.00 81.75 99 TYR A O 1
ATOM 778 N N . GLY A 1 100 ? -12.530 13.964 -4.523 1.00 71.44 100 GLY A N 1
ATOM 779 C CA . GLY A 1 100 ? -12.280 14.802 -3.343 1.00 71.44 100 GLY A CA 1
ATOM 780 C C . GLY A 1 100 ? -12.728 16.241 -3.549 1.00 71.44 100 GLY A C 1
ATOM 781 O O . GLY A 1 100 ? -13.232 16.819 -2.561 1.00 71.44 100 GLY A O 1
#

Radius of gyration: 14.02 Å; chains: 1; boundin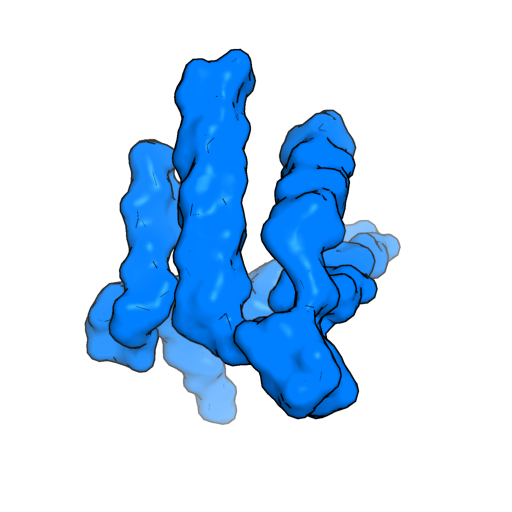g box: 29×31×34 Å

pLDDT: mean 88.79, std 9.12, range [56.75, 97.94]